Protein AF-A0A534YMG8-F1 (afdb_monomer)

Structure (mmCIF, N/CA/C/O backbone):
data_AF-A0A534YMG8-F1
#
_entry.id   AF-A0A534YMG8-F1
#
loop_
_atom_site.group_PDB
_atom_site.id
_atom_site.type_symbol
_atom_site.label_atom_id
_atom_site.label_alt_id
_atom_site.label_comp_id
_atom_site.label_asym_id
_atom_site.label_entity_id
_atom_site.label_seq_id
_atom_site.pdbx_PDB_ins_code
_atom_site.Cartn_x
_atom_site.Cartn_y
_atom_site.Cartn_z
_atom_site.occupancy
_atom_site.B_iso_or_equiv
_atom_site.auth_seq_id
_atom_site.auth_comp_id
_atom_site.auth_asym_id
_atom_site.auth_atom_id
_atom_site.pdbx_PDB_model_num
ATOM 1 N N . MET A 1 1 ? -7.287 20.451 -1.236 1.00 34.88 1 MET A N 1
ATOM 2 C CA . MET A 1 1 ? -6.692 20.231 -2.573 1.00 34.88 1 MET A CA 1
ATOM 3 C C . MET A 1 1 ? -5.379 20.992 -2.643 1.00 34.88 1 MET A C 1
ATOM 5 O O . MET A 1 1 ? -5.390 22.188 -2.891 1.00 34.88 1 MET A O 1
ATOM 9 N N . LEU A 1 2 ? -4.259 20.325 -2.366 1.00 40.66 2 LEU A N 1
ATOM 10 C CA . LEU A 1 2 ? -2.930 20.874 -2.633 1.00 40.66 2 LEU A CA 1
ATOM 11 C C . LEU A 1 2 ? -2.617 20.596 -4.106 1.00 40.66 2 LEU A C 1
ATOM 13 O O . LEU A 1 2 ? -2.085 19.544 -4.440 1.00 40.66 2 LEU A O 1
ATOM 17 N N . ARG A 1 3 ? -2.996 21.512 -5.001 1.00 44.19 3 ARG A N 1
ATOM 18 C CA . ARG A 1 3 ? -2.334 21.597 -6.305 1.00 44.19 3 ARG A CA 1
ATOM 19 C C . ARG A 1 3 ? -1.029 22.340 -6.055 1.00 44.19 3 ARG A C 1
ATOM 21 O O . ARG A 1 3 ? -0.996 23.563 -6.099 1.00 44.19 3 ARG A O 1
ATOM 28 N N . CYS A 1 4 ? 0.008 21.595 -5.681 1.00 46.56 4 CYS A N 1
ATOM 29 C CA . CYS A 1 4 ? 1.366 22.071 -5.896 1.00 46.56 4 CYS A CA 1
ATOM 30 C C . CYS A 1 4 ? 1.483 22.270 -7.409 1.00 46.56 4 CYS A C 1
ATOM 32 O O . CYS A 1 4 ? 1.041 21.395 -8.155 1.00 46.56 4 CYS A O 1
ATOM 34 N N . GLU A 1 5 ? 1.940 23.437 -7.855 1.00 50.50 5 GLU A N 1
ATOM 35 C CA . GLU A 1 5 ? 2.210 23.681 -9.269 1.00 50.50 5 GLU A CA 1
ATOM 36 C C . GLU A 1 5 ? 3.119 22.549 -9.751 1.00 50.50 5 GLU A C 1
ATOM 38 O O . GLU A 1 5 ? 4.277 22.471 -9.347 1.00 50.50 5 GLU A O 1
ATOM 43 N N . GLU A 1 6 ? 2.568 21.607 -10.522 1.00 55.47 6 GLU A N 1
ATOM 44 C CA . GLU A 1 6 ? 3.352 20.555 -11.151 1.00 55.47 6 GLU A CA 1
ATOM 45 C C . GLU A 1 6 ? 4.337 21.263 -12.067 1.00 55.47 6 GLU A C 1
ATOM 47 O O . GLU A 1 6 ? 4.008 21.686 -13.177 1.00 55.47 6 GLU A O 1
ATOM 52 N N . THR A 1 7 ? 5.560 21.450 -11.580 1.00 59.41 7 THR A N 1
ATOM 53 C CA . THR A 1 7 ? 6.671 21.867 -12.413 1.00 59.41 7 THR A CA 1
ATOM 54 C C . THR A 1 7 ? 6.691 20.873 -13.564 1.00 59.41 7 THR A C 1
ATOM 56 O O . THR A 1 7 ? 6.799 19.674 -13.313 1.00 59.41 7 THR A O 1
ATOM 59 N N . ALA A 1 8 ? 6.584 21.332 -14.815 1.00 60.38 8 ALA A N 1
ATOM 60 C CA . ALA A 1 8 ? 6.526 20.466 -16.004 1.00 60.38 8 ALA A CA 1
ATOM 61 C C . ALA A 1 8 ? 7.676 19.430 -16.084 1.00 60.38 8 ALA A C 1
ATOM 63 O O . ALA A 1 8 ? 7.608 18.465 -16.831 1.00 60.38 8 ALA A O 1
ATOM 64 N N . VAL A 1 9 ? 8.714 19.618 -15.267 1.00 75.38 9 VAL A N 1
ATOM 65 C CA . VAL A 1 9 ? 9.872 18.747 -15.054 1.00 75.38 9 VAL A CA 1
ATOM 66 C C . VAL A 1 9 ? 9.550 17.468 -14.260 1.00 75.38 9 VAL A C 1
ATOM 68 O O . VAL A 1 9 ? 10.223 16.455 -14.441 1.00 75.38 9 VAL A O 1
ATOM 71 N N . PHE A 1 10 ? 8.553 17.481 -13.370 1.00 82.38 10 PHE A N 1
ATOM 72 C CA . PHE A 1 10 ? 8.272 16.354 -12.475 1.00 82.38 10 PHE A CA 1
ATOM 73 C C . PHE A 1 10 ? 7.825 15.081 -13.219 1.00 82.38 10 PHE A C 1
ATOM 75 O O . PHE A 1 10 ? 8.413 14.028 -12.954 1.00 82.38 10 PHE A O 1
ATOM 82 N N . PRO A 1 11 ? 6.873 15.133 -14.176 1.00 87.69 11 PRO A N 1
ATOM 83 C CA . PRO A 1 11 ? 6.457 13.941 -14.917 1.00 87.69 11 PRO A CA 1
ATOM 84 C C . PRO A 1 11 ? 7.602 13.298 -15.709 1.00 87.69 11 PRO A C 1
ATOM 86 O O . PRO A 1 11 ? 7.759 12.076 -15.691 1.00 87.69 11 PRO A O 1
ATOM 89 N N . ASP A 1 12 ? 8.439 14.108 -16.357 1.00 91.56 12 ASP A N 1
ATOM 90 C CA . ASP A 1 12 ? 9.572 13.616 -17.146 1.00 91.56 12 ASP A CA 1
ATOM 91 C C . ASP A 1 12 ? 10.649 12.985 -16.260 1.00 91.56 12 ASP A C 1
ATOM 93 O O . ASP A 1 12 ? 11.186 11.920 -16.577 1.00 91.56 12 ASP A O 1
ATOM 97 N N . GLU A 1 13 ? 10.930 13.593 -15.107 1.00 93.62 13 GLU A N 1
ATOM 98 C CA . GLU A 1 13 ? 11.876 13.042 -14.141 1.00 93.62 13 GLU A CA 1
ATOM 99 C C . GLU A 1 13 ? 11.380 11.722 -13.537 1.00 93.62 13 GLU A C 1
ATOM 101 O O . GLU A 1 13 ? 12.157 10.771 -13.393 1.00 93.62 13 GLU A O 1
ATOM 106 N N . ALA A 1 14 ? 10.084 11.637 -13.223 1.00 93.81 14 ALA A N 1
ATOM 107 C CA . ALA A 1 14 ? 9.457 10.416 -12.736 1.00 93.81 14 ALA A CA 1
ATOM 108 C C . ALA A 1 14 ? 9.553 9.291 -13.777 1.00 93.81 14 ALA A C 1
ATOM 110 O O . ALA A 1 14 ? 9.997 8.191 -13.440 1.00 93.81 14 ALA A O 1
ATOM 111 N N . ARG A 1 15 ? 9.228 9.570 -15.049 1.00 96.88 15 ARG A N 1
ATOM 112 C CA . ARG A 1 15 ? 9.356 8.602 -16.154 1.00 96.88 15 ARG A CA 1
ATOM 113 C C . ARG A 1 15 ? 10.796 8.146 -16.331 1.00 96.88 15 ARG A C 1
ATOM 115 O O . ARG A 1 15 ? 11.056 6.949 -16.394 1.00 96.88 15 ARG A O 1
ATOM 122 N N . ARG A 1 16 ? 11.753 9.079 -16.326 1.00 96.50 16 ARG A N 1
ATOM 123 C CA . ARG A 1 16 ? 13.185 8.773 -16.454 1.00 96.50 16 ARG A CA 1
ATOM 124 C C . ARG A 1 16 ? 13.661 7.823 -15.355 1.00 96.50 16 ARG A C 1
ATOM 126 O O . ARG A 1 16 ? 14.329 6.831 -15.646 1.00 96.50 16 ARG A O 1
ATOM 133 N N . ARG A 1 17 ? 13.307 8.096 -14.095 1.00 96.12 17 ARG A N 1
ATOM 134 C CA . ARG A 1 17 ? 13.648 7.223 -12.957 1.00 96.12 17 ARG A CA 1
ATOM 135 C C . ARG A 1 17 ? 12.927 5.879 -13.038 1.00 96.12 17 ARG A C 1
ATOM 137 O O . ARG A 1 17 ? 13.559 4.847 -12.817 1.00 96.12 17 ARG A O 1
ATOM 144 N N . GLY A 1 18 ? 11.650 5.886 -13.411 1.00 97.56 18 GLY A N 1
ATOM 145 C CA . GLY A 1 18 ? 10.851 4.683 -13.626 1.00 97.56 18 GLY A CA 1
ATOM 146 C C . GLY A 1 18 ? 11.438 3.767 -14.701 1.00 97.56 18 GLY A C 1
ATOM 147 O O . GLY A 1 18 ? 11.551 2.565 -14.465 1.00 97.56 18 GLY A O 1
ATOM 148 N N . SER A 1 19 ? 11.903 4.318 -15.829 1.00 97.62 19 SER A N 1
ATOM 149 C CA . SER A 1 19 ? 12.576 3.557 -16.894 1.00 97.62 19 SER A CA 1
ATOM 150 C C . SER A 1 19 ? 13.882 2.934 -16.405 1.00 97.62 19 SER A C 1
ATOM 152 O O . SER A 1 19 ? 14.193 1.797 -16.761 1.00 97.62 19 SER A O 1
ATOM 154 N N . VAL A 1 20 ? 14.663 3.647 -15.581 1.00 97.06 20 VAL A N 1
ATOM 155 C CA . VAL A 1 20 ? 15.897 3.095 -14.993 1.00 97.06 20 VAL A CA 1
ATOM 156 C C . VAL A 1 20 ? 15.572 1.903 -14.094 1.00 97.06 20 VAL A C 1
ATOM 158 O O . VAL A 1 20 ? 16.200 0.852 -14.237 1.00 97.06 20 VAL A O 1
ATOM 161 N N . LEU A 1 21 ? 14.568 2.024 -13.220 1.00 96.19 21 LEU A N 1
ATOM 162 C CA . LEU A 1 21 ? 14.118 0.917 -12.370 1.00 96.19 21 LEU A CA 1
ATOM 163 C C . LEU A 1 21 ? 13.633 -0.269 -13.209 1.00 96.19 21 LEU A C 1
ATOM 165 O O . LEU A 1 21 ? 14.099 -1.390 -13.005 1.00 96.19 21 LEU A O 1
ATOM 169 N N . TYR A 1 22 ? 12.767 -0.020 -14.193 1.00 97.19 22 TYR A N 1
ATOM 170 C CA . TYR A 1 22 ? 12.217 -1.051 -15.072 1.00 97.19 22 TYR A CA 1
ATOM 171 C C . TYR A 1 22 ? 13.318 -1.819 -15.804 1.00 97.19 22 TYR A C 1
ATOM 173 O O . TYR A 1 22 ? 13.362 -3.047 -15.770 1.00 97.19 22 TYR A O 1
ATOM 181 N N . ARG A 1 23 ? 14.273 -1.106 -16.408 1.00 96.06 23 ARG A N 1
ATOM 182 C CA . ARG A 1 23 ? 15.362 -1.732 -17.168 1.00 96.06 23 ARG A CA 1
ATOM 183 C C . ARG A 1 23 ? 16.349 -2.496 -16.289 1.00 96.06 23 ARG A C 1
ATOM 185 O O . ARG A 1 23 ? 16.957 -3.443 -16.783 1.00 96.06 23 ARG A O 1
ATOM 192 N N . THR A 1 24 ? 16.493 -2.091 -15.028 1.00 95.31 24 THR A N 1
ATOM 193 C CA . THR A 1 24 ? 17.367 -2.746 -14.044 1.00 95.31 24 THR A CA 1
ATOM 194 C C . THR A 1 24 ? 16.732 -4.015 -13.483 1.00 95.31 24 THR A C 1
ATOM 196 O O . THR A 1 24 ? 17.411 -5.025 -13.323 1.00 95.31 24 THR A O 1
ATOM 199 N N . LEU A 1 25 ? 15.434 -3.969 -13.178 1.00 94.38 25 LEU A N 1
ATOM 200 C CA . LEU A 1 25 ? 14.740 -5.036 -12.455 1.00 94.38 25 LEU A CA 1
ATOM 201 C C . LEU A 1 25 ? 14.092 -6.069 -13.378 1.00 94.38 25 LEU A C 1
ATOM 203 O O . LEU A 1 25 ? 13.935 -7.219 -12.972 1.00 94.38 25 LEU A O 1
ATOM 207 N N . ILE A 1 26 ? 13.706 -5.677 -14.596 1.00 95.31 26 ILE A N 1
ATOM 208 C CA . ILE A 1 26 ? 12.961 -6.538 -15.518 1.00 95.31 26 ILE A CA 1
ATOM 209 C C . ILE A 1 26 ? 13.885 -7.064 -16.627 1.00 95.31 26 ILE A C 1
ATOM 211 O O . ILE A 1 26 ? 14.361 -6.281 -17.470 1.00 95.31 26 ILE A O 1
ATOM 215 N N . PRO A 1 27 ? 14.113 -8.394 -16.677 1.00 95.25 27 PRO A N 1
ATOM 216 C CA . PRO A 1 27 ? 14.894 -9.028 -17.731 1.00 95.25 27 PRO A CA 1
ATOM 217 C C . PRO A 1 27 ? 14.353 -8.682 -19.126 1.00 95.25 27 PRO A C 1
ATOM 219 O O . PRO A 1 27 ? 13.140 -8.758 -19.327 1.00 95.25 27 PRO A O 1
ATOM 222 N N . PRO A 1 28 ? 15.214 -8.357 -20.113 1.00 95.06 28 PRO A N 1
ATOM 223 C CA . PRO A 1 28 ? 14.776 -7.964 -21.455 1.00 95.06 28 PRO A CA 1
ATOM 224 C C . PRO A 1 28 ? 13.790 -8.941 -22.106 1.00 95.06 28 PRO A C 1
ATOM 226 O O . PRO A 1 28 ? 12.788 -8.502 -22.656 1.00 95.06 28 PRO A O 1
ATOM 229 N N . GLY A 1 29 ? 14.019 -10.251 -21.968 1.00 95.88 29 GLY A N 1
ATOM 230 C CA . GLY A 1 29 ? 13.159 -11.284 -22.559 1.00 95.88 29 GLY A CA 1
ATOM 231 C C . GLY A 1 29 ? 11.752 -11.392 -21.958 1.00 95.88 29 GLY A C 1
ATOM 232 O O . GLY A 1 29 ? 10.895 -12.028 -22.559 1.00 95.88 29 GLY A O 1
ATOM 233 N N . LEU A 1 30 ? 11.496 -10.774 -20.799 1.00 94.69 30 LEU A N 1
ATOM 234 C CA . LEU A 1 30 ? 10.171 -10.766 -20.165 1.00 94.69 30 LEU A CA 1
ATOM 235 C C . LEU A 1 30 ? 9.360 -9.507 -20.487 1.00 94.69 30 LEU A C 1
ATOM 237 O O . LEU A 1 30 ? 8.167 -9.469 -20.203 1.00 94.69 30 LEU A O 1
ATOM 241 N N . ARG A 1 31 ? 9.979 -8.470 -21.060 1.00 95.12 31 ARG A N 1
ATOM 242 C CA . ARG A 1 31 ? 9.351 -7.146 -21.206 1.00 95.12 31 ARG A CA 1
ATOM 243 C C . ARG A 1 31 ? 8.121 -7.186 -22.104 1.00 95.12 31 ARG A C 1
ATOM 245 O O . ARG A 1 31 ? 7.068 -6.709 -21.697 1.00 95.12 31 ARG A O 1
ATOM 252 N N . ASP A 1 32 ? 8.235 -7.806 -23.274 1.00 94.00 32 ASP A N 1
ATOM 253 C CA . ASP A 1 32 ? 7.125 -7.885 -24.232 1.00 94.00 32 ASP A CA 1
ATOM 254 C C . ASP A 1 32 ? 5.984 -8.757 -23.699 1.00 94.00 32 ASP A C 1
ATOM 256 O O . ASP A 1 32 ? 4.812 -8.416 -23.843 1.00 94.00 32 ASP A O 1
ATOM 260 N N . GLN A 1 33 ? 6.327 -9.850 -23.007 1.00 93.56 33 GLN A N 1
ATOM 261 C CA . GLN A 1 33 ? 5.344 -10.719 -22.361 1.00 93.56 33 GLN A CA 1
ATOM 262 C C . GLN A 1 33 ? 4.566 -9.969 -21.283 1.00 93.56 33 GLN A C 1
ATOM 264 O O . GLN A 1 33 ? 3.345 -10.064 -21.243 1.00 93.56 33 GLN A O 1
ATOM 269 N N . LEU A 1 34 ? 5.263 -9.205 -20.437 1.00 93.56 34 LEU A N 1
ATOM 270 C CA . LEU A 1 34 ? 4.634 -8.406 -19.391 1.00 93.56 34 LEU A CA 1
ATOM 271 C C . LEU A 1 34 ? 3.742 -7.321 -19.995 1.00 93.56 34 LEU A C 1
ATOM 273 O O . LEU A 1 34 ? 2.601 -7.203 -19.572 1.00 93.56 34 LEU A O 1
ATOM 277 N N . LYS A 1 35 ? 4.199 -6.603 -21.030 1.00 92.25 35 LYS A N 1
ATOM 278 C CA . LYS A 1 35 ? 3.386 -5.593 -21.731 1.00 92.25 35 LYS A CA 1
ATOM 279 C C . LYS A 1 35 ? 2.110 -6.160 -22.355 1.00 92.25 35 LYS A C 1
ATOM 281 O O . LYS A 1 35 ? 1.101 -5.459 -22.420 1.00 92.25 35 LYS A O 1
ATOM 286 N N . ALA A 1 36 ? 2.144 -7.408 -22.815 1.00 92.81 36 ALA A N 1
ATOM 287 C CA . ALA A 1 36 ? 0.985 -8.075 -23.399 1.00 92.81 36 ALA A CA 1
ATOM 288 C C . ALA A 1 36 ? -0.051 -8.547 -22.357 1.00 92.81 36 ALA A C 1
ATOM 290 O O . ALA A 1 36 ? -1.147 -8.957 -22.740 1.00 92.81 36 ALA A O 1
ATOM 291 N N . LEU A 1 37 ? 0.262 -8.511 -21.054 1.00 92.69 37 LEU A N 1
ATOM 292 C CA . LEU A 1 37 ? -0.681 -8.895 -20.003 1.00 92.69 37 LEU A CA 1
ATOM 293 C C . LEU A 1 37 ? -1.772 -7.835 -19.815 1.00 92.69 37 LEU A C 1
ATOM 295 O O . LEU A 1 37 ? -1.513 -6.635 -19.813 1.00 92.69 37 LEU A O 1
ATOM 299 N N . THR A 1 38 ? -2.998 -8.297 -19.568 1.00 88.50 38 THR A N 1
ATOM 300 C CA . THR A 1 38 ? -4.179 -7.441 -19.347 1.00 88.50 38 THR A CA 1
ATOM 301 C C . THR A 1 38 ? -4.836 -7.669 -17.982 1.00 88.50 38 THR A C 1
ATOM 303 O O . THR A 1 38 ? -5.998 -7.324 -17.785 1.00 88.50 38 THR A O 1
ATOM 306 N N . GLY A 1 39 ? -4.130 -8.302 -17.043 1.00 92.00 39 GLY A N 1
ATOM 307 C CA . GLY A 1 39 ? -4.661 -8.688 -15.734 1.00 92.00 39 GLY A CA 1
ATOM 308 C C . GLY A 1 39 ? -3.847 -8.149 -14.556 1.00 92.00 39 GLY A C 1
ATOM 309 O O . GLY A 1 39 ? -2.841 -7.468 -14.757 1.00 92.00 39 GLY A O 1
ATOM 310 N N . PRO A 1 40 ? -4.265 -8.461 -13.315 1.00 94.12 40 PRO A N 1
ATOM 311 C CA . PRO A 1 40 ? -3.514 -8.110 -12.116 1.00 94.12 40 PRO A CA 1
ATOM 312 C C . PRO A 1 40 ? -2.110 -8.712 -12.131 1.00 94.12 40 PRO A C 1
ATOM 314 O O . PRO A 1 40 ? -1.915 -9.852 -12.560 1.00 94.12 40 PRO A O 1
ATOM 317 N N . LEU A 1 41 ? -1.145 -7.971 -11.593 1.00 94.31 41 LEU A N 1
ATOM 318 C CA . LEU A 1 41 ? 0.230 -8.427 -11.463 1.00 94.31 41 LEU A CA 1
ATOM 319 C C . LEU A 1 41 ? 0.531 -8.734 -9.997 1.00 94.31 41 LEU A C 1
ATOM 321 O O . LEU A 1 41 ? 0.505 -7.847 -9.146 1.00 94.31 41 LEU A O 1
ATOM 325 N N . PHE A 1 42 ? 0.838 -9.996 -9.696 1.00 93.31 42 PHE A N 1
ATOM 326 C CA . PHE A 1 42 ? 1.233 -10.406 -8.351 1.00 93.31 42 PHE A CA 1
ATOM 327 C C . PHE A 1 42 ? 2.741 -10.643 -8.270 1.00 93.31 42 PHE A C 1
ATOM 329 O O . PHE A 1 42 ? 3.275 -11.566 -8.884 1.00 93.31 42 PHE A O 1
ATOM 336 N N . ILE A 1 43 ? 3.432 -9.807 -7.499 1.00 92.00 43 ILE A N 1
ATOM 337 C CA . ILE A 1 43 ? 4.889 -9.794 -7.399 1.00 92.00 43 ILE A CA 1
ATOM 338 C C . ILE A 1 43 ? 5.313 -10.476 -6.103 1.00 92.00 43 ILE A C 1
ATOM 340 O O . ILE A 1 43 ? 5.178 -9.928 -5.007 1.00 92.00 43 ILE A O 1
ATOM 344 N N . CYS A 1 44 ? 5.889 -11.665 -6.236 1.00 90.94 44 CYS A N 1
ATOM 345 C CA . CYS A 1 44 ? 6.565 -12.350 -5.142 1.00 90.94 44 CYS A CA 1
ATOM 346 C C . CYS A 1 44 ? 8.051 -11.982 -5.162 1.00 90.94 44 CYS A C 1
ATOM 348 O O . CYS A 1 44 ? 8.754 -12.303 -6.118 1.00 90.94 44 CYS A O 1
ATOM 350 N N . THR A 1 45 ? 8.546 -11.311 -4.123 1.00 89.25 45 THR A N 1
ATOM 351 C CA . THR A 1 45 ? 9.923 -10.794 -4.110 1.00 89.25 45 THR A CA 1
ATOM 352 C C . THR A 1 45 ? 10.553 -10.850 -2.724 1.00 89.25 45 THR A C 1
ATOM 354 O O . THR A 1 45 ? 9.864 -10.726 -1.717 1.00 89.25 45 THR A O 1
ATOM 357 N N . SER A 1 46 ? 11.874 -11.001 -2.661 1.00 88.56 46 SER A N 1
ATOM 358 C CA . SER A 1 46 ? 12.669 -10.756 -1.450 1.00 88.56 46 SER A CA 1
ATOM 359 C C . SER A 1 46 ? 13.149 -9.301 -1.345 1.00 88.56 46 SER A C 1
ATOM 361 O O . SER A 1 46 ? 13.693 -8.906 -0.316 1.00 88.56 46 SER A O 1
ATOM 363 N N . LEU A 1 47 ? 12.943 -8.484 -2.387 1.00 86.81 47 LEU A N 1
ATOM 364 C CA . LEU A 1 47 ? 13.383 -7.092 -2.429 1.00 86.81 47 LEU A CA 1
ATOM 365 C C . LEU A 1 47 ? 12.415 -6.193 -1.651 1.00 86.81 47 LEU A C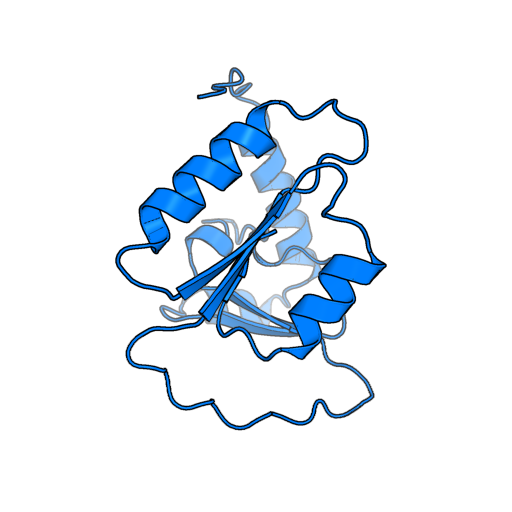 1
ATOM 367 O O . LEU A 1 47 ? 11.342 -5.785 -2.126 1.00 86.81 47 LEU A O 1
ATOM 371 N N . TYR A 1 48 ? 12.819 -5.873 -0.427 1.00 84.88 48 TYR A N 1
ATOM 372 C CA . TYR A 1 48 ? 12.128 -4.910 0.416 1.00 84.88 48 TYR A CA 1
ATOM 373 C C . TYR A 1 48 ? 12.289 -3.482 -0.130 1.00 84.88 48 TYR A C 1
ATOM 375 O O . TYR A 1 48 ? 13.324 -3.135 -0.692 1.00 84.88 48 TYR A O 1
ATOM 383 N N . GLY A 1 49 ? 11.250 -2.656 0.003 1.00 87.00 49 GLY A N 1
ATOM 384 C CA . GLY A 1 49 ? 11.299 -1.235 -0.366 1.00 87.00 49 GLY A CA 1
ATOM 385 C C . GLY A 1 49 ? 11.265 -0.903 -1.864 1.00 87.00 49 GLY A C 1
ATOM 386 O O . GLY A 1 49 ? 11.112 0.264 -2.199 1.00 87.00 49 GLY A O 1
ATOM 387 N N . VAL A 1 50 ? 11.354 -1.883 -2.773 1.00 91.56 50 VAL A N 1
ATOM 388 C CA . VAL A 1 50 ? 11.210 -1.612 -4.217 1.00 91.56 50 VAL A CA 1
ATOM 389 C C . VAL A 1 50 ? 9.771 -1.169 -4.535 1.00 91.56 50 VAL A C 1
ATOM 391 O O . VAL A 1 50 ? 8.853 -1.948 -4.225 1.00 91.56 50 VAL A O 1
ATOM 394 N N . PRO A 1 51 ? 9.580 0.021 -5.149 1.00 93.50 51 PRO A N 1
ATOM 395 C CA . PRO A 1 51 ? 8.274 0.558 -5.524 1.00 93.50 51 PRO A CA 1
ATOM 396 C C . PRO A 1 51 ? 7.892 0.064 -6.924 1.00 93.50 51 PRO A C 1
ATOM 398 O O . PRO A 1 51 ? 8.121 0.739 -7.928 1.00 93.50 51 PRO A O 1
ATOM 401 N N . TRP A 1 52 ? 7.366 -1.156 -7.005 1.00 95.25 52 TRP A N 1
ATOM 402 C CA . TRP A 1 52 ? 7.048 -1.817 -8.278 1.00 95.25 52 TRP A CA 1
ATOM 403 C C . TRP A 1 52 ? 6.029 -1.041 -9.118 1.00 95.25 52 TRP A C 1
ATOM 405 O O . TRP A 1 52 ? 6.067 -1.081 -10.342 1.00 95.25 52 TRP A O 1
ATOM 415 N N . GLU A 1 53 ? 5.162 -0.295 -8.448 1.00 96.12 53 GLU A N 1
ATOM 416 C CA . G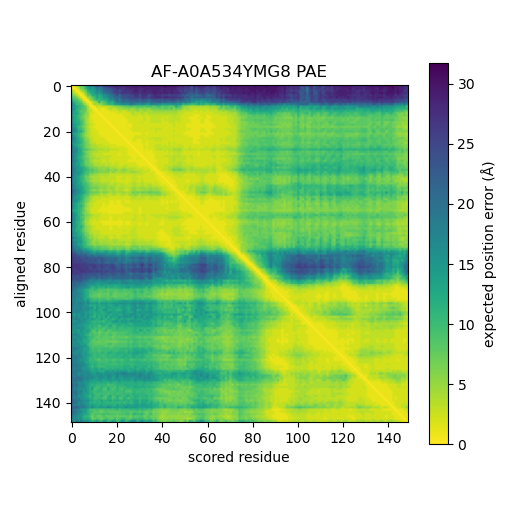LU A 1 53 ? 4.149 0.595 -8.999 1.00 96.12 53 GLU A CA 1
ATOM 417 C C . GLU A 1 53 ? 4.765 1.748 -9.812 1.00 96.12 53 GLU A C 1
ATOM 419 O O . GLU A 1 53 ? 4.124 2.267 -10.724 1.00 96.12 53 GLU A O 1
ATOM 424 N N . LEU A 1 54 ? 6.015 2.127 -9.513 1.00 96.56 54 LEU A N 1
ATOM 425 C CA . LEU A 1 54 ? 6.735 3.234 -10.155 1.00 96.56 54 LEU A CA 1
ATOM 426 C C . LEU A 1 54 ? 7.637 2.792 -11.314 1.00 96.56 54 LEU A C 1
ATOM 428 O O . LEU A 1 54 ? 8.376 3.610 -11.866 1.00 96.56 54 LEU A O 1
ATOM 432 N N . LEU A 1 55 ? 7.611 1.514 -11.696 1.00 97.12 55 LEU A N 1
ATOM 433 C CA . LEU A 1 55 ? 8.287 1.065 -12.911 1.00 97.12 55 LEU A CA 1
ATOM 434 C C . LEU A 1 55 ? 7.558 1.644 -14.120 1.00 97.12 55 LEU A C 1
ATOM 436 O O . LEU A 1 55 ? 6.352 1.462 -14.262 1.00 97.12 55 LEU A O 1
ATOM 440 N N . TYR A 1 56 ? 8.308 2.316 -14.988 1.00 97.69 56 TYR A N 1
ATOM 441 C CA . TYR A 1 56 ? 7.805 2.853 -16.248 1.00 97.69 56 TYR A CA 1
ATOM 442 C C . TYR A 1 56 ? 8.347 1.990 -17.386 1.00 97.69 56 TYR A C 1
ATOM 444 O O . TYR A 1 56 ? 9.562 1.908 -17.579 1.00 97.69 56 TYR A O 1
ATOM 452 N N . ASP A 1 57 ? 7.463 1.316 -18.119 1.00 95.69 57 ASP A N 1
ATOM 453 C CA . ASP A 1 57 ? 7.827 0.344 -19.163 1.00 95.69 57 ASP A CA 1
ATOM 454 C C . ASP A 1 57 ? 8.078 0.981 -20.542 1.00 95.69 57 ASP A C 1
ATOM 456 O O . ASP A 1 57 ? 7.983 0.327 -21.584 1.00 95.69 57 ASP A O 1
ATOM 460 N N . ASP A 1 58 ? 8.436 2.263 -20.526 1.00 94.06 58 ASP A N 1
ATOM 461 C CA . ASP A 1 58 ? 8.540 3.178 -21.660 1.00 94.06 58 ASP A CA 1
ATOM 462 C C . ASP A 1 58 ? 7.177 3.607 -22.269 1.00 94.06 58 ASP A C 1
ATOM 464 O O . ASP A 1 58 ? 7.154 4.550 -23.059 1.00 94.06 58 ASP A O 1
ATOM 468 N N . GLU A 1 59 ? 6.048 3.015 -21.848 1.00 94.38 59 GLU A N 1
ATOM 469 C CA . GLU A 1 59 ? 4.683 3.430 -22.228 1.00 94.38 59 GLU A CA 1
ATOM 470 C C . GLU A 1 59 ? 3.892 3.998 -21.044 1.00 94.38 59 GLU A C 1
ATOM 472 O O . GLU A 1 59 ? 3.313 5.076 -21.161 1.00 94.38 59 GLU A O 1
ATOM 477 N N . GLU A 1 60 ? 3.863 3.286 -19.915 1.00 94.88 60 GLU A N 1
ATOM 478 C CA . GLU A 1 60 ? 3.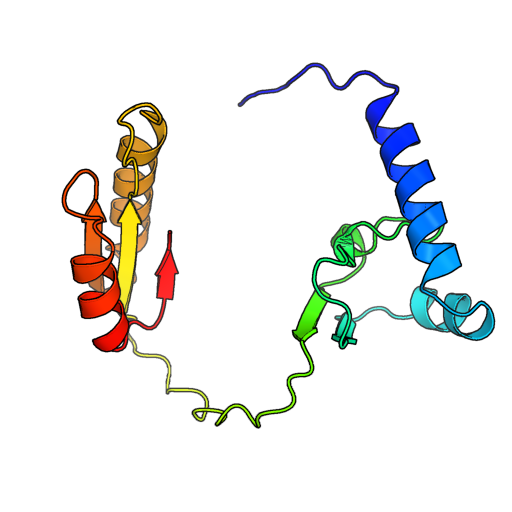055 3.655 -18.750 1.00 94.88 60 GLU A CA 1
ATOM 479 C C . GLU A 1 60 ? 3.693 3.180 -17.433 1.00 94.88 60 GLU A C 1
ATOM 481 O O . GLU A 1 60 ? 4.509 2.251 -17.396 1.00 94.88 60 GLU A O 1
ATOM 486 N N . PHE A 1 61 ? 3.319 3.816 -16.322 1.00 97.00 61 PHE A N 1
ATOM 487 C CA . PHE A 1 61 ? 3.644 3.312 -14.992 1.00 97.00 61 PHE A CA 1
ATOM 488 C C . PHE A 1 61 ? 2.842 2.052 -14.673 1.00 97.00 61 PHE A C 1
ATOM 490 O O . PHE A 1 61 ? 1.623 1.993 -14.839 1.00 97.00 61 PHE A O 1
ATOM 497 N N . TRP A 1 62 ?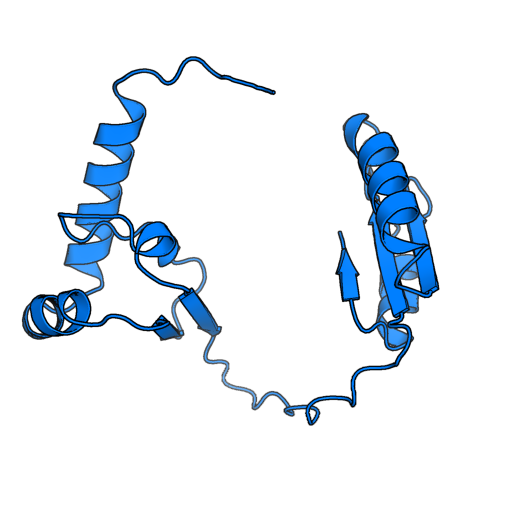 3.508 1.048 -14.117 1.00 96.50 62 TRP A N 1
ATOM 498 C CA . TRP A 1 62 ? 2.868 -0.208 -13.740 1.00 96.50 62 TRP A CA 1
ATOM 499 C C . TRP A 1 62 ? 1.712 -0.028 -12.752 1.00 96.50 62 TRP A C 1
ATOM 501 O O . TRP A 1 62 ? 0.720 -0.740 -12.869 1.00 96.50 62 TRP A O 1
ATOM 511 N N . GLY A 1 63 ? 1.799 0.930 -11.823 1.00 95.44 63 GLY A N 1
ATOM 512 C CA . GLY A 1 63 ? 0.716 1.231 -10.880 1.00 95.44 63 GLY A CA 1
ATOM 513 C C . GLY A 1 63 ? -0.547 1.806 -11.532 1.00 95.44 63 GLY A C 1
ATOM 514 O O . GLY A 1 63 ? -1.610 1.768 -10.920 1.00 95.44 63 GLY A O 1
ATOM 515 N N . LEU A 1 64 ? -0.443 2.319 -12.762 1.00 94.62 64 LEU A N 1
ATOM 516 C CA . LEU A 1 64 ? -1.584 2.778 -13.561 1.00 94.62 64 LEU A CA 1
ATOM 517 C C . LEU A 1 64 ? -2.064 1.699 -14.541 1.00 94.62 64 LEU A C 1
ATOM 519 O O . LEU A 1 64 ? -3.252 1.623 -14.843 1.00 94.62 64 LEU A O 1
ATOM 523 N N . ARG A 1 65 ? -1.148 0.848 -15.016 1.00 94.56 65 ARG A N 1
ATOM 524 C CA . ARG A 1 65 ? -1.436 -0.230 -15.971 1.00 94.56 65 ARG A CA 1
ATOM 525 C C . ARG A 1 65 ?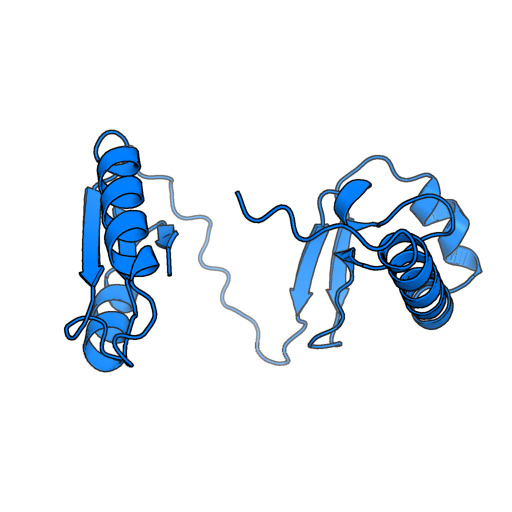 -2.051 -1.469 -15.319 1.00 94.56 65 ARG A C 1
ATOM 527 O O . ARG A 1 65 ? -2.917 -2.105 -15.914 1.00 94.56 65 ARG A O 1
ATOM 534 N N . TYR A 1 66 ? -1.601 -1.827 -14.118 1.00 95.69 66 TYR A N 1
ATOM 535 C CA . TYR A 1 66 ? -1.964 -3.075 -13.452 1.00 95.69 66 TYR A CA 1
ATOM 536 C C . TYR A 1 66 ? -2.543 -2.830 -12.061 1.00 95.69 66 TYR A C 1
ATOM 538 O O . TYR A 1 66 ? -2.085 -1.974 -11.310 1.00 95.69 66 TYR A O 1
ATOM 546 N N . ALA A 1 67 ? -3.471 -3.698 -11.658 1.00 94.56 67 ALA A N 1
ATOM 547 C CA . ALA A 1 67 ? -3.727 -3.924 -10.243 1.00 94.56 67 ALA A CA 1
ATOM 548 C C . ALA A 1 67 ? -2.556 -4.736 -9.666 1.00 94.56 67 ALA A C 1
ATOM 550 O O . ALA A 1 67 ? -2.440 -5.934 -9.939 1.00 94.56 67 ALA A O 1
ATOM 551 N N . ILE A 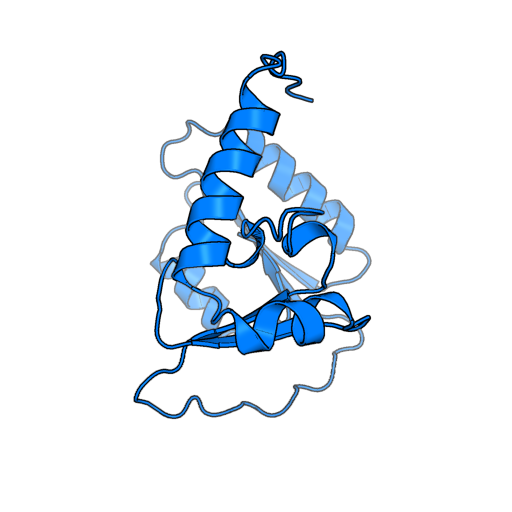1 68 ? -1.663 -4.085 -8.917 1.00 94.56 68 ILE A N 1
ATOM 552 C CA . ILE A 1 68 ? -0.465 -4.733 -8.368 1.00 94.56 68 ILE A CA 1
ATOM 553 C C . ILE A 1 68 ? -0.722 -5.233 -6.950 1.00 94.56 68 ILE A C 1
ATOM 555 O O . ILE A 1 68 ? -1.140 -4.482 -6.072 1.00 94.56 68 ILE A O 1
ATOM 559 N N . GLY A 1 69 ? -0.410 -6.506 -6.715 1.00 92.31 69 GLY A N 1
ATOM 560 C CA . GLY A 1 69 ? -0.256 -7.073 -5.380 1.00 92.31 69 GLY A CA 1
ATOM 561 C C . GLY A 1 69 ? 1.196 -7.476 -5.138 1.00 92.31 69 GLY A C 1
ATOM 562 O O . GLY A 1 69 ? 1.851 -8.012 -6.031 1.00 92.31 69 GLY A O 1
ATOM 563 N N . LYS A 1 70 ? 1.711 -7.256 -3.926 1.00 90.12 70 LYS A N 1
ATOM 564 C CA . LYS A 1 70 ? 3.083 -7.623 -3.551 1.00 90.12 70 LYS A CA 1
ATOM 565 C C . LYS A 1 70 ? 3.082 -8.597 -2.381 1.00 90.12 70 LYS A C 1
ATOM 567 O O . LYS A 1 70 ? 2.446 -8.354 -1.360 1.00 90.12 70 LYS A O 1
ATOM 572 N N . ARG A 1 71 ? 3.873 -9.664 -2.491 1.00 87.94 71 ARG A N 1
ATOM 573 C CA . ARG A 1 71 ? 4.194 -10.566 -1.382 1.00 87.94 71 ARG A CA 1
ATOM 574 C C . ARG A 1 71 ? 5.692 -10.572 -1.136 1.00 87.94 71 ARG A C 1
ATOM 576 O O . ARG A 1 71 ? 6.470 -10.985 -1.996 1.00 87.94 71 ARG A O 1
ATOM 583 N N . ILE A 1 72 ? 6.086 -10.158 0.065 1.00 86.88 72 ILE A N 1
ATOM 584 C CA . ILE A 1 72 ? 7.468 -10.304 0.518 1.00 86.88 72 ILE A CA 1
ATOM 585 C C . ILE A 1 72 ? 7.699 -11.764 0.897 1.00 86.88 72 ILE A C 1
ATOM 587 O O . ILE A 1 72 ? 7.010 -12.312 1.760 1.00 86.88 72 ILE A O 1
ATOM 591 N N . MET A 1 73 ? 8.657 -12.405 0.234 1.00 84.25 73 MET A N 1
ATOM 592 C CA . MET A 1 73 ? 9.111 -13.734 0.616 1.00 84.25 73 MET A CA 1
ATOM 593 C C . MET A 1 73 ? 9.896 -13.621 1.923 1.00 84.25 73 MET A C 1
ATOM 595 O O . MET A 1 73 ? 10.970 -13.025 1.962 1.00 84.25 73 MET A O 1
ATOM 599 N N . MET A 1 74 ? 9.342 -14.184 2.994 1.00 77.19 74 MET A N 1
ATOM 600 C CA . MET A 1 74 ? 9.993 -14.287 4.297 1.00 77.19 74 MET A CA 1
ATOM 601 C C . MET A 1 74 ? 10.364 -15.741 4.576 1.00 77.19 74 MET A C 1
ATOM 603 O O . MET A 1 74 ? 9.645 -16.658 4.183 1.00 77.19 74 MET A O 1
ATOM 607 N N . SER A 1 75 ? 11.464 -15.953 5.299 1.00 72.19 75 SER A N 1
ATOM 608 C CA . SER A 1 75 ? 11.970 -17.286 5.658 1.00 72.19 75 SER A CA 1
ATOM 609 C C . SER A 1 75 ? 11.019 -18.070 6.570 1.00 72.19 75 SER A C 1
ATOM 611 O O . SER A 1 75 ? 11.135 -19.286 6.687 1.00 72.19 75 SER A O 1
ATOM 613 N N . ARG A 1 76 ? 10.081 -17.382 7.236 1.00 68.25 76 ARG A N 1
ATOM 614 C CA . ARG A 1 76 ? 9.076 -17.997 8.102 1.00 68.25 76 ARG A CA 1
ATOM 615 C C . ARG A 1 76 ? 7.758 -18.152 7.337 1.00 68.25 76 ARG A C 1
ATOM 617 O O . ARG A 1 76 ? 7.259 -17.151 6.818 1.00 68.25 76 ARG A O 1
ATOM 624 N N . PRO A 1 77 ? 7.157 -19.355 7.296 1.00 59.38 77 PRO A N 1
ATOM 625 C CA . PRO A 1 77 ? 5.817 -19.512 6.756 1.00 59.38 77 PRO A CA 1
AT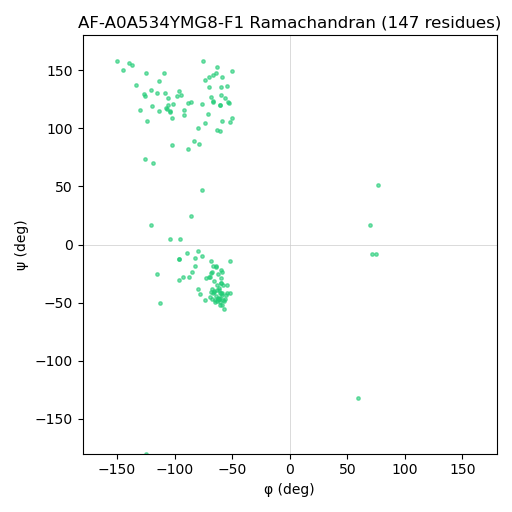OM 626 C C . PRO A 1 77 ? 4.849 -18.670 7.589 1.00 59.38 77 PRO A C 1
ATOM 628 O O . PRO A 1 77 ? 4.724 -18.855 8.801 1.00 59.38 77 PRO A O 1
ATOM 631 N N . LEU A 1 78 ? 4.181 -17.723 6.935 1.00 60.12 78 LEU A N 1
ATOM 632 C CA . LEU A 1 78 ? 3.001 -17.092 7.502 1.00 60.12 78 LEU A CA 1
ATOM 633 C C . LEU A 1 78 ? 1.923 -18.171 7.567 1.00 60.12 78 LEU A C 1
ATOM 635 O O . LEU A 1 78 ? 1.588 -18.774 6.545 1.00 60.12 78 LEU A O 1
ATOM 639 N N . THR A 1 79 ? 1.388 -18.427 8.757 1.00 58.69 79 THR A N 1
ATOM 640 C CA . THR A 1 79 ? 0.114 -19.130 8.881 1.00 58.69 79 THR A CA 1
ATOM 641 C C . THR A 1 79 ? -0.910 -18.305 8.123 1.00 58.69 79 THR A C 1
ATOM 643 O O . THR A 1 79 ? -1.286 -17.222 8.571 1.00 58.69 79 THR A O 1
ATOM 646 N N . MET A 1 80 ? -1.323 -18.784 6.949 1.00 55.38 80 MET A N 1
ATOM 647 C CA . MET A 1 80 ? -2.519 -18.265 6.305 1.00 55.38 80 MET A CA 1
ATOM 648 C C . MET A 1 80 ? -3.667 -18.603 7.246 1.00 55.38 80 MET A C 1
ATOM 650 O O . MET A 1 80 ? -4.132 -19.742 7.277 1.00 55.38 80 MET A O 1
ATOM 654 N N . ALA A 1 81 ? -4.087 -17.633 8.057 1.00 59.59 81 ALA A N 1
ATOM 655 C CA . ALA A 1 81 ? -5.427 -17.681 8.602 1.00 59.59 81 ALA A CA 1
ATOM 656 C C . ALA A 1 81 ? -6.344 -17.825 7.382 1.00 59.59 81 ALA A C 1
ATOM 658 O O . ALA A 1 81 ? -6.223 -17.049 6.429 1.00 59.59 81 ALA A O 1
ATOM 659 N N . GLY A 1 82 ? -7.159 -18.883 7.348 1.00 58.06 82 GLY A N 1
ATOM 660 C CA . GLY A 1 82 ? -8.150 -19.041 6.287 1.00 58.06 82 GLY A CA 1
ATOM 661 C C . GLY A 1 82 ? -8.956 -17.751 6.163 1.00 58.06 82 GLY A C 1
ATOM 662 O O . GLY A 1 82 ? -9.103 -17.036 7.155 1.00 58.06 82 GLY A O 1
ATOM 663 N N . ALA A 1 83 ? -9.429 -17.433 4.955 1.00 59.75 83 ALA A N 1
ATOM 664 C CA . ALA A 1 83 ? -10.260 -16.254 4.746 1.00 59.75 83 ALA A CA 1
ATOM 665 C C . ALA A 1 83 ? -11.393 -16.268 5.782 1.00 59.75 83 ALA A C 1
ATOM 667 O O . ALA A 1 83 ? -12.256 -17.149 5.747 1.00 59.75 83 ALA A O 1
ATOM 668 N N . ALA A 1 84 ? -11.330 -15.357 6.755 1.00 64.62 84 ALA A N 1
ATOM 669 C CA . ALA A 1 84 ? -12.378 -15.233 7.748 1.00 64.62 84 ALA A CA 1
ATOM 670 C C . ALA A 1 84 ? -13.671 -14.916 6.996 1.00 64.62 84 ALA A C 1
ATOM 672 O O . ALA A 1 84 ? -13.669 -14.113 6.060 1.00 64.62 84 ALA A O 1
ATOM 673 N N . ALA A 1 85 ? -14.763 -15.586 7.365 1.00 68.06 85 ALA A N 1
ATOM 674 C CA . ALA A 1 85 ? -16.059 -15.277 6.786 1.00 68.06 85 ALA A CA 1
ATOM 675 C C . ALA A 1 85 ? -16.350 -13.789 7.018 1.00 68.06 85 ALA A C 1
ATOM 677 O O . ALA A 1 85 ? -16.272 -13.313 8.153 1.00 68.06 85 ALA A O 1
ATOM 678 N N . LEU A 1 86 ? -16.654 -13.062 5.941 1.00 68.81 86 LEU A N 1
ATOM 679 C CA . LEU A 1 86 ? -16.998 -11.648 6.032 1.00 68.81 86 LEU A CA 1
ATOM 680 C C . LEU A 1 86 ? -18.245 -11.510 6.908 1.00 68.81 86 LEU A C 1
ATOM 682 O O . LEU A 1 86 ? -19.293 -12.092 6.618 1.00 68.81 86 LEU A O 1
ATOM 686 N N . ARG A 1 87 ? -18.112 -10.762 8.006 1.00 80.62 87 ARG A N 1
ATOM 687 C CA . ARG A 1 87 ? -19.232 -10.430 8.889 1.00 80.62 87 ARG A CA 1
ATOM 688 C C . ARG A 1 87 ? -20.236 -9.572 8.116 1.00 80.62 87 ARG A C 1
ATOM 690 O O . ARG A 1 87 ? -19.844 -8.761 7.281 1.00 80.62 87 ARG A O 1
ATOM 697 N N . SER A 1 88 ? -21.527 -9.713 8.424 1.00 84.12 88 SER A N 1
ATOM 698 C CA . SER A 1 88 ? -22.576 -8.854 7.849 1.00 84.12 88 SER A CA 1
ATOM 699 C C . SER A 1 88 ? -22.362 -7.374 8.186 1.00 84.12 88 SER A C 1
ATOM 701 O O . SER A 1 88 ? -22.667 -6.509 7.370 1.00 84.12 88 SER A O 1
ATOM 703 N N . ARG A 1 89 ? -21.799 -7.103 9.369 1.00 91.56 89 ARG A N 1
ATOM 704 C CA . ARG A 1 89 ? -21.201 -5.825 9.762 1.00 91.56 89 ARG A CA 1
ATOM 705 C C . ARG A 1 89 ? -19.751 -6.075 10.190 1.00 91.56 89 ARG A C 1
ATOM 707 O O . ARG A 1 89 ? -19.544 -6.692 11.238 1.00 91.56 89 ARG A O 1
ATOM 714 N N . PRO A 1 90 ? -18.746 -5.692 9.386 1.00 92.94 90 PRO A N 1
ATOM 715 C CA . PRO A 1 90 ? -17.351 -5.788 9.795 1.00 92.94 90 PRO A CA 1
ATOM 716 C C . PRO A 1 90 ? -17.062 -4.883 10.995 1.00 92.94 90 PRO A C 1
ATOM 718 O O . PRO A 1 90 ? -17.691 -3.842 11.176 1.00 92.94 90 PRO A O 1
ATOM 721 N N . ARG A 1 91 ? -16.069 -5.261 11.796 1.00 94.38 91 ARG A N 1
ATOM 722 C CA . ARG A 1 91 ? -15.490 -4.396 12.825 1.00 94.38 91 ARG A CA 1
ATOM 723 C C . ARG A 1 91 ? -14.355 -3.589 12.203 1.00 94.38 91 ARG A C 1
ATOM 725 O O . ARG A 1 91 ? -13.393 -4.181 11.709 1.00 94.38 91 ARG A O 1
ATOM 732 N N . ALA A 1 92 ? -14.447 -2.265 12.257 1.00 95.25 92 ALA A N 1
ATOM 733 C CA . ALA A 1 92 ? -13.411 -1.351 11.786 1.00 95.25 92 ALA A CA 1
ATOM 734 C C . ALA A 1 92 ? -12.712 -0.673 12.972 1.00 95.25 92 ALA A C 1
ATOM 736 O O . ALA A 1 92 ? -13.376 -0.149 13.862 1.00 95.25 92 ALA A O 1
ATOM 737 N N . LEU A 1 93 ? -11.381 -0.679 12.984 1.00 95.88 93 LEU A N 1
ATOM 738 C CA . LEU A 1 93 ? -10.578 0.122 13.905 1.00 95.88 93 LEU A CA 1
ATOM 739 C C . LEU A 1 93 ? -10.061 1.350 13.158 1.00 95.88 93 LEU A C 1
ATOM 741 O O . LEU A 1 93 ? -9.348 1.202 12.168 1.00 95.88 93 LEU A O 1
ATOM 745 N N . VAL A 1 94 ? -10.400 2.544 13.633 1.00 95.94 94 VAL A N 1
ATOM 746 C CA . VAL A 1 94 ? -9.875 3.817 13.126 1.00 95.94 94 VAL A CA 1
ATOM 747 C C . VAL A 1 94 ? -8.877 4.359 14.143 1.00 95.94 94 VAL A C 1
ATOM 749 O O . VAL A 1 94 ? -9.225 4.594 15.301 1.00 95.94 94 VAL A O 1
ATOM 752 N N . VAL A 1 95 ? -7.630 4.547 13.723 1.00 94.62 95 VAL A N 1
ATOM 753 C CA . VAL A 1 95 ? -6.552 5.058 14.568 1.00 94.62 95 VAL A CA 1
ATOM 754 C C . VAL A 1 95 ? -6.124 6.432 14.070 1.00 94.62 95 VAL A C 1
ATOM 756 O O . VAL A 1 95 ? -5.589 6.570 12.982 1.00 94.62 95 VAL A O 1
ATOM 759 N N . GLY A 1 96 ? -6.348 7.459 14.884 1.00 93.06 96 GLY A N 1
ATOM 760 C CA . GLY A 1 96 ? -5.932 8.832 14.614 1.00 93.06 96 GLY A CA 1
ATOM 761 C C . GLY A 1 96 ? -4.687 9.210 15.394 1.00 93.06 96 GLY A C 1
ATOM 762 O O . GLY A 1 96 ? -4.805 9.772 16.484 1.00 93.06 96 GLY A O 1
ATOM 763 N N . SER A 1 97 ? -3.496 8.912 14.879 1.00 86.31 97 SER A N 1
ATOM 764 C CA . SER A 1 97 ? -2.258 9.235 15.594 1.00 86.31 97 SER A CA 1
ATOM 765 C C . SER A 1 97 ? -1.718 10.612 15.198 1.00 86.31 97 SER A C 1
ATOM 767 O O . SER A 1 97 ? -1.222 10.807 14.093 1.00 86.31 97 SER A O 1
ATOM 769 N N . ASP A 1 98 ? -1.771 11.562 16.134 1.00 86.44 98 ASP A N 1
ATOM 770 C CA . ASP A 1 98 ? -1.033 12.830 16.063 1.00 86.44 98 ASP A CA 1
ATOM 771 C C . ASP A 1 98 ? -0.197 13.009 17.345 1.00 86.44 98 ASP A C 1
ATOM 773 O O . ASP A 1 98 ? -0.556 13.778 18.242 1.00 86.44 98 ASP A O 1
ATOM 777 N N . PRO A 1 99 ? 0.904 12.249 17.497 1.00 79.88 99 PRO A N 1
ATOM 778 C CA . PRO A 1 99 ? 1.672 12.222 18.740 1.00 79.88 99 PRO A CA 1
ATOM 779 C C . PRO A 1 99 ? 2.382 13.551 19.028 1.00 79.88 99 PRO A C 1
ATOM 781 O O . PRO A 1 99 ? 2.709 13.834 20.180 1.00 79.88 99 PRO A O 1
ATOM 784 N N . ARG A 1 100 ? 2.638 14.360 17.993 1.00 82.88 100 ARG 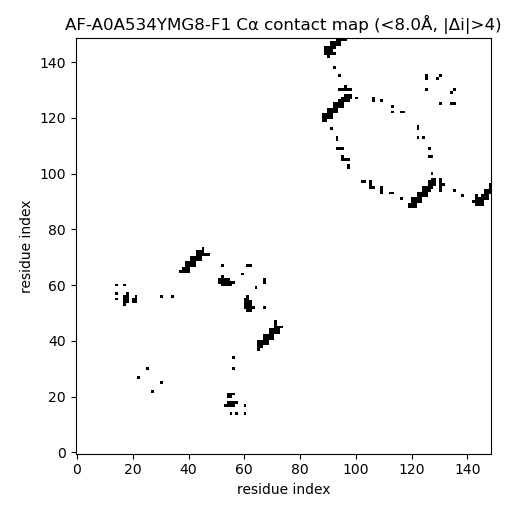A N 1
ATOM 785 C CA . ARG A 1 100 ? 3.298 15.667 18.110 1.00 82.88 100 ARG A CA 1
ATOM 786 C C . ARG A 1 100 ? 2.308 16.830 18.179 1.00 82.88 100 ARG A C 1
ATOM 788 O O . ARG A 1 100 ? 2.721 17.926 18.545 1.00 82.88 100 ARG A O 1
ATOM 795 N N . GLY A 1 101 ? 1.028 16.599 17.886 1.00 83.50 101 GLY A N 1
ATOM 796 C CA . GLY A 1 101 ? 0.009 17.647 17.842 1.00 83.50 101 GLY A CA 1
ATOM 797 C C . GLY A 1 101 ? 0.182 18.603 16.659 1.00 83.50 101 GLY A C 1
ATOM 798 O O . GLY A 1 101 ? -0.327 19.722 16.711 1.00 83.50 101 GLY A O 1
ATOM 799 N N . ASP A 1 102 ? 0.966 18.215 15.649 1.00 87.38 102 ASP A N 1
ATOM 800 C CA . ASP A 1 102 ? 1.331 19.051 14.503 1.00 87.38 102 ASP A CA 1
ATOM 801 C C . ASP A 1 102 ? 0.568 18.678 13.223 1.00 87.38 102 ASP A C 1
ATOM 803 O O . ASP A 1 102 ? 0.791 19.281 12.170 1.00 87.38 102 ASP A O 1
ATOM 807 N N . LEU A 1 103 ? -0.383 17.742 13.320 1.00 86.44 103 LEU A N 1
ATOM 808 C CA . LEU A 1 103 ? -1.197 17.252 12.212 1.00 86.44 103 LEU A CA 1
ATOM 809 C C . LEU A 1 103 ? -2.694 17.522 12.457 1.00 86.44 103 LEU A C 1
ATOM 811 O O . LEU A 1 103 ? -3.483 16.587 12.604 1.00 86.44 103 LEU A O 1
ATOM 815 N N . PRO A 1 104 ? -3.148 18.791 12.399 1.00 83.44 104 PRO A N 1
ATOM 816 C CA . PRO A 1 104 ? -4.545 19.151 12.672 1.00 83.44 104 PRO A CA 1
ATOM 817 C C . PRO A 1 104 ? -5.552 18.470 11.730 1.00 83.44 104 PRO A C 1
ATOM 819 O O . PRO A 1 104 ? -6.726 18.327 12.068 1.00 83.44 104 PRO A O 1
ATOM 822 N N . ILE A 1 105 ? -5.100 18.025 10.552 1.00 87.94 105 ILE A N 1
ATOM 823 C CA . ILE A 1 105 ? -5.934 17.303 9.589 1.00 87.94 105 ILE A CA 1
ATOM 824 C C . ILE A 1 105 ? -6.396 15.938 10.112 1.00 87.94 105 ILE A C 1
ATOM 826 O O . ILE A 1 105 ? -7.525 15.551 9.808 1.00 87.94 105 ILE A O 1
ATOM 830 N N . VAL A 1 106 ? -5.589 15.270 10.947 1.00 89.31 106 VAL A N 1
ATOM 831 C CA . VAL A 1 106 ? -5.852 13.915 11.462 1.00 89.31 106 VAL A CA 1
ATOM 832 C C . VAL A 1 106 ? -7.167 13.876 12.227 1.00 89.31 106 VAL A C 1
ATOM 834 O O . VAL A 1 106 ? -7.963 12.964 12.036 1.00 89.31 106 VAL A O 1
ATOM 837 N N . HIS A 1 107 ? -7.453 14.897 13.041 1.00 85.19 107 HIS A N 1
ATOM 838 C CA . HIS A 1 107 ? -8.705 14.940 13.794 1.00 85.19 107 HIS A CA 1
ATOM 839 C C . HIS A 1 107 ? -9.927 14.967 12.864 1.00 85.19 107 HIS A C 1
ATOM 841 O O . HIS A 1 107 ? -10.845 14.165 13.020 1.00 85.19 107 HIS A O 1
ATOM 847 N N . SER A 1 108 ? -9.893 15.832 11.844 1.00 90.44 108 SER A N 1
ATOM 848 C CA . SER A 1 108 ? -10.982 15.954 10.869 1.00 90.44 108 SER A CA 1
ATOM 849 C C . SER A 1 108 ? -11.107 14.747 9.934 1.00 90.44 108 SER A C 1
ATOM 851 O O . SER A 1 108 ? -12.184 14.476 9.411 1.00 90.44 108 SER A O 1
ATOM 853 N N . GLU A 1 109 ? -10.006 14.041 9.682 1.00 92.88 109 GLU A N 1
ATOM 854 C CA . GLU A 1 109 ? -9.988 12.830 8.865 1.00 92.88 109 GLU A CA 1
ATOM 855 C C . GLU A 1 109 ? -10.613 11.657 9.620 1.00 92.88 109 GLU A C 1
ATOM 857 O O . GLU A 1 109 ? -11.515 11.010 9.092 1.00 92.88 109 GLU A O 1
ATOM 862 N N . VAL A 1 110 ? -10.217 11.455 10.879 1.00 94.12 110 VAL A N 1
ATOM 863 C CA . VAL A 1 1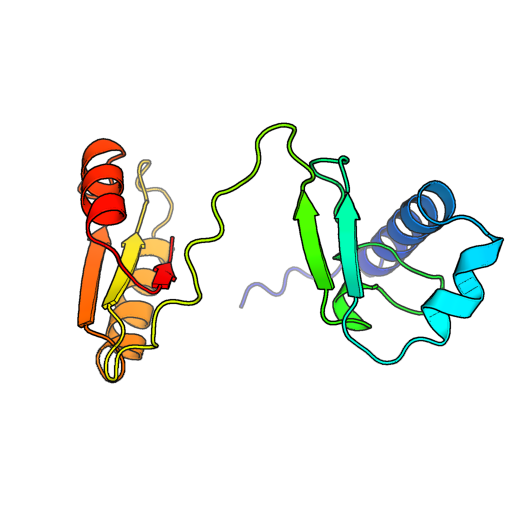10 ? -10.781 10.422 11.759 1.00 94.12 110 VAL A CA 1
ATOM 864 C C . VAL A 1 110 ? -12.291 10.577 11.889 1.00 94.12 110 VAL A C 1
ATOM 866 O O . VAL A 1 110 ? -13.013 9.598 11.728 1.00 94.12 110 VAL A O 1
ATOM 869 N N . GLU A 1 111 ? -12.774 11.797 12.134 1.00 93.19 111 GLU A N 1
ATOM 870 C CA . GLU A 1 111 ? -14.208 12.083 12.243 1.00 93.19 111 GLU A CA 1
ATOM 871 C C . GLU A 1 111 ? -14.955 11.694 10.959 1.00 93.19 111 GLU A C 1
ATOM 873 O O . GLU A 1 111 ? -15.869 10.872 11.004 1.00 93.19 111 GLU A O 1
ATOM 878 N N . ARG A 1 112 ? -14.496 12.171 9.793 1.00 95.19 112 ARG A N 1
ATOM 879 C CA . ARG A 1 112 ? -15.128 11.850 8.500 1.00 95.19 112 ARG A CA 1
ATOM 880 C C . ARG A 1 112 ? -15.111 10.360 8.184 1.00 95.19 112 ARG A C 1
ATOM 882 O O . ARG A 1 112 ? -16.053 9.850 7.574 1.00 95.19 112 ARG A O 1
ATOM 889 N N . ILE A 1 113 ? -14.035 9.662 8.537 1.00 95.00 113 ILE A N 1
ATOM 890 C CA . ILE A 1 113 ? -13.915 8.222 8.301 1.00 95.00 113 ILE A CA 1
ATOM 891 C C . ILE A 1 113 ? -14.886 7.464 9.198 1.00 95.00 113 ILE A C 1
ATOM 893 O O . ILE A 1 113 ? -15.601 6.597 8.695 1.00 95.00 113 ILE A O 1
ATOM 897 N N . CYS A 1 114 ? -14.971 7.824 10.481 1.00 95.81 114 CYS A N 1
ATOM 898 C CA . CYS A 1 114 ? -15.952 7.256 11.398 1.00 95.81 114 CYS A CA 1
ATOM 899 C C . CYS A 1 114 ? -17.378 7.462 10.870 1.00 95.81 114 CYS A C 1
ATOM 901 O O . CYS A 1 114 ? -18.064 6.477 10.604 1.00 95.81 114 CYS A O 1
ATOM 903 N N . GLU A 1 115 ? -17.776 8.702 10.578 1.00 96.06 115 GLU A N 1
ATOM 904 C CA . GLU A 1 115 ? -19.103 9.029 10.029 1.00 96.06 115 GLU A CA 1
ATOM 905 C C . GLU A 1 115 ? -19.422 8.241 8.746 1.00 96.06 115 GLU A C 1
ATOM 907 O O . GLU A 1 115 ? -20.531 7.737 8.545 1.00 96.06 115 GLU A O 1
ATOM 912 N N . THR A 1 116 ? -18.435 8.098 7.857 1.00 94.94 116 THR A N 1
ATOM 913 C CA . THR A 1 116 ? -18.603 7.357 6.601 1.00 94.94 116 THR A CA 1
ATOM 914 C C . THR A 1 116 ? -18.835 5.866 6.853 1.00 94.94 116 THR A C 1
ATOM 916 O O . THR A 1 116 ? -19.657 5.247 6.165 1.00 94.94 116 THR A O 1
ATOM 919 N N . LEU A 1 117 ? -18.123 5.291 7.826 1.00 94.31 117 LEU A N 1
ATOM 920 C CA . LEU A 1 117 ? -18.127 3.862 8.127 1.00 94.31 117 LEU A CA 1
ATOM 921 C C . LEU A 1 117 ? -19.266 3.423 9.054 1.00 94.31 117 LEU A C 1
ATOM 923 O O . LEU A 1 117 ? -19.646 2.257 8.979 1.00 94.31 117 LEU A O 1
ATOM 927 N N . GLU A 1 118 ? -19.852 4.304 9.872 1.00 94.25 118 GLU A N 1
ATOM 928 C CA . GLU A 1 118 ? -20.848 3.945 10.909 1.00 94.25 118 GLU A CA 1
ATOM 929 C C . GLU A 1 118 ? -22.037 3.148 10.346 1.00 94.25 118 GLU A C 1
ATOM 931 O O . GLU A 1 118 ? -22.567 2.215 10.964 1.00 94.25 118 GLU A O 1
ATOM 936 N N . ARG A 1 119 ? -22.424 3.471 9.108 1.00 93.38 119 ARG A N 1
ATOM 937 C CA . ARG A 1 119 ? -23.516 2.801 8.389 1.00 93.38 119 ARG A CA 1
ATOM 938 C C . ARG A 1 119 ? -23.194 1.355 8.010 1.00 93.38 119 ARG A C 1
ATOM 940 O O . ARG A 1 119 ? -24.115 0.560 7.842 1.00 93.38 119 ARG A O 1
ATOM 947 N N . PHE A 1 120 ? -21.917 1.010 7.883 1.00 92.94 120 PHE A N 1
ATOM 948 C CA . PHE A 1 120 ? -21.453 -0.262 7.326 1.00 92.94 120 PHE A CA 1
ATOM 949 C C . PHE A 1 120 ? -20.719 -1.139 8.340 1.00 92.94 120 PHE A C 1
ATOM 951 O O . PHE A 1 120 ? -20.717 -2.355 8.176 1.00 92.94 120 PHE A O 1
ATOM 958 N N . ALA A 1 121 ? -20.117 -0.551 9.374 1.00 94.44 121 ALA A N 1
ATOM 959 C CA . ALA A 1 121 ? -19.214 -1.234 10.288 1.00 94.44 121 ALA A CA 1
ATOM 960 C C . ALA A 1 121 ? -19.468 -0.853 11.750 1.00 94.44 121 ALA A C 1
ATOM 962 O O . ALA A 1 121 ? -19.951 0.238 12.051 1.00 94.44 121 ALA A O 1
ATOM 963 N N . ASP A 1 122 ? -19.098 -1.751 12.658 1.00 94.69 122 ASP A N 1
ATOM 964 C CA . ASP A 1 122 ? -18.985 -1.437 14.081 1.00 94.69 122 ASP A CA 1
ATOM 965 C C . ASP A 1 122 ? -17.591 -0.859 14.335 1.00 94.69 122 ASP A C 1
ATOM 967 O O . ASP A 1 122 ? -16.583 -1.488 14.000 1.00 94.69 122 ASP A O 1
ATOM 971 N N . ILE A 1 123 ? -17.526 0.354 14.883 1.00 95.44 123 ILE A N 1
ATOM 972 C CA . ILE A 1 123 ? -16.292 1.145 14.904 1.00 95.44 123 ILE A CA 1
ATOM 973 C C . ILE A 1 123 ? -15.671 1.158 16.297 1.00 95.44 123 ILE A C 1
ATOM 975 O O . ILE A 1 123 ? -16.310 1.552 17.271 1.00 95.44 123 ILE A O 1
ATOM 979 N N . GLY A 1 124 ? -14.398 0.776 16.374 1.00 93.94 124 GLY A N 1
ATOM 980 C CA . GLY A 1 124 ? -13.494 1.188 17.442 1.00 93.94 124 GLY A CA 1
ATOM 981 C C . GLY A 1 124 ? -12.686 2.389 16.962 1.00 93.94 124 GLY A C 1
ATOM 982 O O . GLY A 1 124 ? -12.161 2.365 15.851 1.00 93.94 124 GLY A O 1
ATOM 983 N N . CYS A 1 125 ? -12.587 3.442 17.767 1.00 93.94 125 CYS A N 1
ATOM 984 C CA . CYS A 1 125 ? -11.809 4.628 17.426 1.00 93.94 125 CYS A CA 1
ATOM 985 C C . CYS A 1 125 ? -10.822 4.941 18.548 1.00 93.94 125 CYS A C 1
ATOM 987 O O . CYS A 1 125 ? -11.208 5.027 19.713 1.00 93.94 125 CYS A O 1
ATOM 989 N N . VAL A 1 126 ? -9.553 5.128 18.186 1.00 92.19 126 VAL A N 1
ATOM 990 C CA . VAL A 1 126 ? -8.485 5.514 19.111 1.00 92.19 126 VAL A CA 1
ATOM 991 C C . VAL A 1 126 ? -7.744 6.693 18.501 1.00 92.19 126 VAL A C 1
ATOM 993 O O . VAL A 1 126 ? -7.149 6.564 17.438 1.00 92.19 126 VAL A O 1
ATOM 996 N N . SER A 1 127 ? -7.783 7.858 19.144 1.00 89.50 127 SER A N 1
ATOM 997 C CA . SER A 1 127 ? -7.272 9.095 18.546 1.00 89.50 127 SER A CA 1
ATOM 998 C C . SER A 1 127 ? -6.521 9.978 19.542 1.00 89.50 127 SER A C 1
ATOM 1000 O O . SER A 1 127 ? -6.706 9.892 20.761 1.00 89.50 127 SER A O 1
ATOM 1002 N N . GLY A 1 128 ? -5.644 10.829 19.013 1.00 83.88 128 GLY A N 1
ATOM 1003 C CA . GLY A 1 128 ? -4.841 11.780 19.770 1.00 83.88 128 GLY A CA 1
ATOM 1004 C C . GLY A 1 128 ? -3.947 11.086 20.796 1.00 83.88 128 GLY A C 1
ATOM 1005 O O . GLY A 1 128 ? -3.277 10.102 20.496 1.00 83.88 128 GLY A O 1
ATOM 1006 N N . LYS A 1 129 ? -3.955 11.576 22.041 1.00 80.06 129 LYS A N 1
ATOM 1007 C CA . LYS A 1 129 ? -3.119 11.027 23.127 1.00 80.06 129 LYS A CA 1
ATOM 1008 C C . LYS A 1 129 ? -3.460 9.581 23.503 1.00 80.06 129 LYS A C 1
ATOM 1010 O O . LYS A 1 129 ? -2.634 8.921 24.125 1.00 80.06 129 LYS A O 1
ATOM 1015 N N . LEU A 1 130 ? -4.653 9.101 23.145 1.00 82.19 130 LEU A N 1
ATOM 1016 C CA . LEU A 1 130 ? -5.075 7.723 23.399 1.00 82.19 130 LEU A CA 1
ATOM 1017 C C . LEU A 1 130 ? -4.537 6.757 22.337 1.00 82.19 130 LEU A C 1
ATOM 1019 O O . LEU A 1 130 ? -4.426 5.570 22.618 1.00 82.19 130 LEU A O 1
ATOM 1023 N N . ALA A 1 131 ? -4.116 7.249 21.162 1.00 87.06 131 ALA A N 1
ATOM 1024 C CA . ALA A 1 131 ? -3.467 6.458 20.109 1.00 87.06 131 ALA A CA 1
ATOM 1025 C C . ALA A 1 131 ? -2.000 6.133 20.449 1.00 87.06 131 ALA A C 1
ATOM 1027 O O . ALA A 1 131 ? -1.088 6.314 19.640 1.00 87.06 131 ALA A O 1
ATOM 1028 N N . SER A 1 132 ? -1.775 5.678 21.682 1.00 87.94 132 SER A N 1
ATOM 1029 C CA . SER A 1 132 ? -0.490 5.182 22.162 1.00 87.94 132 SER A CA 1
ATOM 1030 C C . SER A 1 132 ? -0.206 3.784 21.609 1.00 87.94 132 SER A C 1
ATOM 1032 O O . SER A 1 132 ? -1.121 3.046 21.240 1.00 87.94 132 SER A O 1
ATOM 1034 N N . PHE A 1 133 ? 1.072 3.401 21.576 1.00 88.56 133 PHE A N 1
ATOM 1035 C CA . PHE A 1 133 ? 1.489 2.079 21.107 1.00 88.56 133 PHE A CA 1
ATOM 1036 C C . PHE A 1 133 ? 0.793 0.938 21.867 1.00 88.56 133 PHE A C 1
ATOM 1038 O O . PHE A 1 133 ? 0.338 -0.021 21.242 1.00 88.56 133 PHE A O 1
ATOM 1045 N N . ASP A 1 134 ? 0.684 1.055 23.193 1.00 90.19 134 ASP A N 1
ATOM 1046 C CA . ASP A 1 134 ? 0.098 0.018 24.048 1.00 90.19 134 ASP A CA 1
ATOM 1047 C C . ASP A 1 134 ? -1.405 -0.143 23.796 1.00 90.19 134 ASP A C 1
ATOM 1049 O O . ASP A 1 134 ? -1.871 -1.263 23.582 1.00 90.19 134 ASP A O 1
ATOM 1053 N N . GLU A 1 135 ? -2.143 0.969 23.734 1.00 89.75 135 GLU A N 1
ATOM 1054 C CA . GLU A 1 135 ? -3.580 0.975 23.423 1.00 89.75 135 GLU A CA 1
ATOM 1055 C C . GLU A 1 135 ? -3.850 0.389 22.036 1.00 89.75 135 GLU A C 1
ATOM 1057 O O . GLU A 1 135 ? -4.617 -0.563 21.896 1.00 89.75 135 GLU A O 1
ATOM 1062 N N . VAL A 1 136 ? -3.162 0.879 21.000 1.00 90.81 136 VAL A N 1
ATOM 1063 C CA . VAL A 1 136 ? -3.346 0.370 19.632 1.00 90.81 136 VAL A CA 1
ATOM 1064 C C . VAL A 1 136 ? -3.016 -1.123 19.566 1.00 90.81 136 VAL A C 1
ATOM 1066 O O . VAL A 1 136 ? -3.767 -1.896 18.974 1.00 90.81 136 VAL A O 1
ATOM 1069 N N . THR A 1 137 ? -1.944 -1.568 20.228 1.00 91.00 137 THR A N 1
ATOM 1070 C CA . THR A 1 137 ? -1.579 -2.992 20.284 1.00 91.00 137 THR A CA 1
ATOM 1071 C C . THR A 1 137 ? -2.640 -3.838 20.991 1.00 91.00 137 THR A C 1
ATOM 1073 O O . THR A 1 137 ? -2.854 -4.988 20.595 1.00 91.00 137 THR A O 1
ATOM 1076 N N . ALA A 1 138 ? -3.313 -3.302 22.012 1.00 91.06 138 ALA A N 1
ATOM 1077 C CA . ALA A 1 138 ? -4.432 -3.975 22.663 1.00 91.06 138 ALA A CA 1
ATOM 1078 C C . ALA A 1 138 ? -5.613 -4.148 21.692 1.00 91.06 138 ALA A C 1
ATOM 1080 O O . ALA A 1 138 ? -6.055 -5.280 21.489 1.00 91.06 138 ALA A O 1
ATOM 1081 N N . TYR A 1 139 ? -6.029 -3.081 20.999 1.00 91.38 139 TYR A N 1
ATOM 1082 C CA . TYR A 1 139 ? -7.112 -3.141 20.008 1.00 91.38 139 TYR A CA 1
ATOM 1083 C C . TYR A 1 139 ? -6.805 -4.085 18.839 1.00 91.38 139 TYR A C 1
ATOM 1085 O O . TYR A 1 139 ? -7.672 -4.847 18.409 1.00 91.38 139 TYR A O 1
ATOM 1093 N N . LEU A 1 140 ? -5.562 -4.114 18.344 1.00 89.81 140 LEU A N 1
ATOM 1094 C CA . LEU A 1 140 ? -5.160 -5.011 17.251 1.00 89.81 140 LEU A CA 1
ATOM 1095 C C . LEU A 1 140 ? -5.368 -6.499 17.581 1.00 89.81 140 LEU A C 1
ATOM 1097 O O . LEU A 1 140 ? -5.517 -7.318 16.672 1.00 89.81 140 LEU A O 1
ATOM 1101 N N . ARG A 1 141 ? -5.410 -6.869 18.867 1.00 89.06 141 ARG A N 1
ATOM 1102 C CA . ARG A 1 141 ? -5.653 -8.252 19.310 1.00 89.06 141 ARG A CA 1
ATOM 1103 C C . ARG A 1 141 ? -7.133 -8.632 19.341 1.00 89.06 141 ARG A C 1
ATOM 1105 O O . ARG A 1 141 ? -7.436 -9.816 19.454 1.00 89.06 141 ARG A O 1
ATOM 1112 N N . GLU A 1 142 ? -8.051 -7.678 19.211 1.00 89.75 142 GLU A N 1
ATOM 1113 C CA . GLU A 1 142 ? -9.493 -7.932 19.317 1.00 89.75 142 GLU A CA 1
ATOM 1114 C C . GLU A 1 142 ? -10.132 -8.520 18.048 1.00 89.75 142 GLU A C 1
ATOM 1116 O O . GLU A 1 142 ? -11.315 -8.867 18.061 1.00 89.75 142 GLU A O 1
ATOM 1121 N N . GLY A 1 143 ? -9.385 -8.637 16.945 1.00 85.69 143 GLY A N 1
ATOM 1122 C CA . GLY A 1 143 ? -9.882 -9.247 15.707 1.00 85.69 143 GLY A CA 1
ATOM 1123 C C . GLY A 1 143 ? -10.818 -8.341 14.897 1.00 85.69 143 GLY A C 1
ATOM 1124 O O . GLY A 1 143 ? -11.926 -8.754 14.527 1.00 85.69 143 GLY A O 1
ATOM 1125 N N . PHE A 1 144 ? -10.371 -7.109 14.639 1.00 91.19 144 PHE A N 1
ATOM 1126 C CA . PHE A 1 144 ? -10.972 -6.210 13.650 1.00 91.19 144 PHE A CA 1
ATOM 1127 C C . PHE A 1 144 ? -10.784 -6.752 12.227 1.00 91.19 144 PHE A C 1
ATOM 1129 O O . PHE A 1 144 ? -9.767 -7.372 11.923 1.00 91.19 144 PHE A O 1
ATOM 1136 N N . ASP A 1 145 ? -11.768 -6.513 11.361 1.00 90.38 145 ASP A N 1
ATOM 1137 C CA . ASP A 1 145 ? -11.741 -6.942 9.955 1.00 90.38 145 ASP A CA 1
ATOM 1138 C C . ASP A 1 145 ? -11.055 -5.898 9.059 1.00 90.38 145 ASP A C 1
ATOM 1140 O O . ASP A 1 145 ? -10.475 -6.232 8.028 1.00 90.38 145 ASP A O 1
ATOM 1144 N N . LEU A 1 146 ? -11.120 -4.629 9.469 1.00 90.75 146 LEU A N 1
ATOM 1145 C CA . LEU A 1 146 ? -10.503 -3.488 8.806 1.00 90.75 146 LEU A CA 1
ATOM 1146 C C . LEU A 1 146 ? -9.778 -2.637 9.847 1.00 90.75 146 LEU A C 1
ATOM 1148 O O . LEU A 1 146 ? -10.321 -2.362 10.916 1.00 90.75 146 LEU A O 1
ATOM 1152 N N . ILE A 1 147 ? -8.573 -2.186 9.516 1.00 93.12 147 ILE A N 1
ATOM 1153 C CA . ILE A 1 147 ? -7.819 -1.226 10.321 1.00 93.12 147 ILE A CA 1
ATOM 1154 C C . ILE A 1 147 ? -7.439 -0.061 9.408 1.00 93.12 147 ILE A C 1
ATOM 1156 O O . ILE A 1 147 ? -6.874 -0.277 8.336 1.00 93.12 147 ILE A O 1
ATOM 1160 N N . HIS A 1 148 ? -7.760 1.154 9.837 1.00 92.38 148 HIS A N 1
ATOM 1161 C CA . HIS A 1 148 ? -7.347 2.409 9.220 1.00 92.38 148 HIS A CA 1
ATOM 1162 C C . HIS A 1 148 ? -6.437 3.163 10.200 1.00 92.38 148 HIS A C 1
ATOM 1164 O O . HIS A 1 148 ? -6.795 3.292 11.370 1.00 92.38 148 HIS A O 1
ATOM 1170 N N . TYR A 1 149 ? -5.276 3.624 9.733 1.00 89.56 149 TYR A N 1
ATOM 1171 C CA . TYR A 1 149 ? -4.253 4.347 10.496 1.00 89.56 149 TYR A CA 1
ATOM 1172 C C . TYR A 1 149 ? -3.607 5.404 9.602 1.00 89.56 149 TYR A C 1
ATOM 1174 O O . TYR A 1 149 ? -3.379 5.066 8.414 1.00 89.56 149 TYR A O 1
#

Mean predicted aligned error: 8.55 Å

Foldseek 3Di:
DPPPPPPVVVVVVLLVVLQVLQPVPPDPVCLVVVVPDQAAAEAEDQDPPDPQQSRHSVPGRNVVRHNYHYDHDDPDDDPPPDDDPDDQAFEEEEEQDDAPVPCPVSVVVSVVVCVVRVVRHHYDYAHDPRSDPVNVVVVVVPDGPYYHD

Sequence (149 aa):
MLRCEETAVFPDEARRRGSVLYRTLIPPGLRDQLKALTGPLFICTSLYGVPWELLYDDEEFWGLRYAIGKRIMMSRPLTMAGAAALRSRPRALVVGSDPRGDLPIVHSEVERICETLERFADIGCVSGKLASFDEVTAYLREGFDLIHY

Nearest PDB structures (foldseek):
  8gs5-assembly2_O  TM=5.480E-01  e=1.132E+00  Homo sapiens
  6bgc-assembly2_B  TM=4.322E-01  e=1.132E+00  Treponema pallidum subsp. pallidum str. Nichols
  7ce3-assembly1_C  TM=4.856E-01  e=3.461E+00  Homo sapiens

Radius of gyration: 20.29 Å; Cα contacts (8 Å, |Δi|>4): 166; chains: 1; bounding box: 41×43×48 Å

pLDDT: mean 86.98, std 12.95, range [34.88, 97.69]

Secondary structure (DSSP, 8-state):
-------THHHHHHHHHHHHHHHHHS-HHHHHHHHT--S-EEEEES-TT--GGG-B-SS-BHHHHS-EEEEE--SSPP-----PPPPSS-EEEEEE--TTS--HHHHHHHHHHHHHHTTTSEEEEEEGGG--HHHHHHHHTT--SEEE-

Solvent-accessible surface area (backbone atoms only — not comparable to full-atom values): 9114 Å² total; per-residue (Å²): 134,87,79,66,80,76,55,83,60,53,66,56,51,50,46,56,52,8,34,53,49,29,64,72,74,46,58,76,90,48,48,68,61,58,69,71,57,91,60,70,43,76,46,77,36,72,70,77,90,67,66,67,47,54,24,17,78,87,81,52,38,37,55,79,76,28,60,73,45,79,43,76,64,60,99,62,86,74,80,76,70,69,85,71,78,81,54,97,56,37,36,31,36,42,41,25,71,37,90,81,71,80,48,78,62,45,62,61,48,45,50,53,50,48,66,68,38,56,86,58,29,50,76,48,76,36,48,40,89,58,41,35,74,67,53,50,55,54,56,68,70,71,70,58,75,40,80,46,115